Protein AF-A0A8C6H574-F1 (afdb_monomer)

Nearest PDB structures (foldseek):
  5aox-assembly2_D  TM=9.723E-01  e=7.327E-08  Homo sapiens
  1e8o-assembly1_A  TM=9.706E-01  e=6.334E-08  Homo sapiens
  4uyk-assembly1_A  TM=9.755E-01  e=1.312E-07  Homo sapiens
  4ue5-assembly1_E  TM=9.706E-01  e=1.889E-07  Canis lupus familiaris
  3jaj-assembly1_S1  TM=9.458E-01  e=4.868E-07  Oryctolagus cuniculus

Radius of gyration: 11.42 Å; Cα contacts (8 Å, |Δi|>4): 74; chains: 1; bounding box: 23×22×32 Å

Foldseek 3Di:
DDEDPDPVVLVVVLVVVCVVPVVQKDWDWDDDVVVRDIKIWIDGPPPDIYIYD

Structure (mmCIF, N/CA/C/O backbone):
data_AF-A0A8C6H574-F1
#
_entry.id   AF-A0A8C6H574-F1
#
loop_
_atom_site.group_PDB
_atom_site.id
_atom_site.type_symbol
_atom_site.label_atom_id
_atom_site.label_alt_id
_atom_site.label_comp_id
_atom_site.label_asym_id
_atom_site.label_entity_id
_atom_site.label_seq_id
_atom_site.pdbx_PDB_ins_code
_atom_site.Cartn_x
_atom_site.Cartn_y
_atom_site.Cartn_z
_atom_site.occupancy
_atom_site.B_iso_or_equiv
_atom_site.auth_seq_id
_atom_site.auth_comp_id
_atom_site.auth_asym_id
_atom_site.auth_atom_id
_atom_site.pdbx_PDB_model_num
ATOM 1 N N . MET A 1 1 ? -13.636 -3.308 -7.099 1.00 58.03 1 MET A N 1
ATOM 2 C CA . MET A 1 1 ? -12.384 -3.232 -6.310 1.00 58.03 1 MET A CA 1
ATOM 3 C C . MET A 1 1 ? -12.017 -1.767 -6.161 1.00 58.03 1 MET A C 1
ATOM 5 O O . MET A 1 1 ? -11.878 -1.130 -7.200 1.00 58.03 1 MET A O 1
ATOM 9 N N . PRO A 1 2 ? -11.895 -1.216 -4.945 1.00 70.12 2 PRO A N 1
ATOM 10 C CA . PRO A 1 2 ? -11.466 0.167 -4.774 1.00 70.12 2 PRO A CA 1
ATOM 11 C C . PRO A 1 2 ? -10.023 0.316 -5.264 1.00 70.12 2 PRO A C 1
ATOM 13 O O . PRO A 1 2 ? -9.119 -0.356 -4.765 1.00 70.12 2 PRO A O 1
ATOM 16 N N . GLN A 1 3 ? -9.818 1.155 -6.274 1.00 74.31 3 GLN A N 1
ATOM 17 C CA . GLN A 1 3 ? -8.494 1.600 -6.688 1.00 74.31 3 GLN A CA 1
ATOM 18 C C . GLN A 1 3 ? -8.296 3.005 -6.133 1.00 74.31 3 GLN A C 1
ATOM 20 O O . GLN A 1 3 ? -9.157 3.866 -6.303 1.00 74.31 3 GLN A O 1
ATOM 25 N N . PHE A 1 4 ? -7.184 3.215 -5.440 1.00 86.81 4 PHE A N 1
ATOM 26 C CA . PHE A 1 4 ? -6.861 4.515 -4.867 1.00 86.81 4 PHE A CA 1
ATOM 27 C C . PH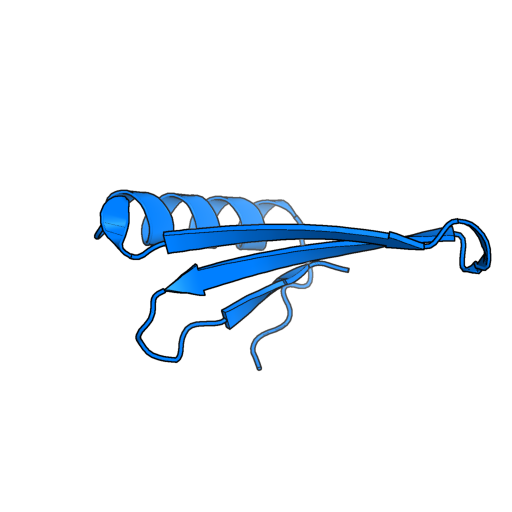E A 1 4 ? -6.232 5.410 -5.930 1.00 86.81 4 PHE A C 1
ATOM 29 O O . PHE A 1 4 ? -5.402 4.946 -6.708 1.00 86.81 4 PHE A O 1
ATOM 36 N N . GLN A 1 5 ? -6.643 6.678 -5.958 1.00 87.50 5 GLN A N 1
ATOM 37 C CA . GLN A 1 5 ? -6.127 7.665 -6.909 1.00 87.50 5 GLN A CA 1
ATOM 38 C C . GLN A 1 5 ? -4.839 8.331 -6.419 1.00 87.50 5 GLN A C 1
ATOM 40 O O . GLN A 1 5 ? -4.032 8.755 -7.239 1.00 87.50 5 GLN A O 1
ATOM 45 N N . THR A 1 6 ? -4.629 8.405 -5.100 1.00 93.06 6 THR A N 1
ATOM 46 C CA . THR A 1 6 ? -3.404 8.964 -4.513 1.00 93.06 6 THR A CA 1
ATOM 47 C C . THR A 1 6 ? -2.726 7.971 -3.584 1.00 93.06 6 THR A C 1
ATOM 49 O O . THR A 1 6 ? -3.369 7.112 -2.965 1.00 93.06 6 THR A O 1
ATOM 52 N N . TRP A 1 7 ? -1.407 8.110 -3.479 1.00 92.81 7 TRP A N 1
ATOM 53 C CA . TRP A 1 7 ? -0.594 7.298 -2.587 1.00 92.81 7 TRP A CA 1
ATOM 54 C C . TRP A 1 7 ? -0.980 7.507 -1.119 1.00 92.81 7 TRP A C 1
ATOM 56 O O . TRP A 1 7 ? -1.098 6.527 -0.389 1.00 92.81 7 TRP A O 1
ATOM 66 N N . GLU A 1 8 ? -1.260 8.743 -0.681 1.00 94.81 8 GLU A N 1
ATOM 67 C CA . GLU A 1 8 ? -1.542 8.998 0.739 1.00 94.81 8 GLU A CA 1
ATOM 68 C C . GLU A 1 8 ? -2.870 8.403 1.209 1.00 94.81 8 GLU A C 1
ATOM 70 O O . GLU A 1 8 ? -3.038 8.122 2.396 1.00 94.81 8 GLU A O 1
ATOM 75 N N . GLN A 1 9 ? -3.857 8.270 0.319 1.00 92.31 9 GLN A N 1
ATOM 76 C CA . GLN A 1 9 ? -5.113 7.603 0.663 1.00 92.31 9 GLN A CA 1
ATOM 77 C C . GLN A 1 9 ? -4.905 6.092 0.772 1.00 92.31 9 GLN A C 1
ATOM 79 O O . GLN A 1 9 ? -5.425 5.460 1.693 1.00 92.31 9 GLN A O 1
ATOM 84 N N . PHE A 1 10 ? -4.118 5.528 -0.148 1.00 94.00 10 PHE A N 1
ATOM 85 C CA . PHE A 1 10 ? -3.774 4.114 -0.132 1.00 94.00 10 PHE A CA 1
ATOM 86 C C . PHE A 1 10 ? -2.967 3.738 1.113 1.00 94.00 10 PHE A C 1
ATOM 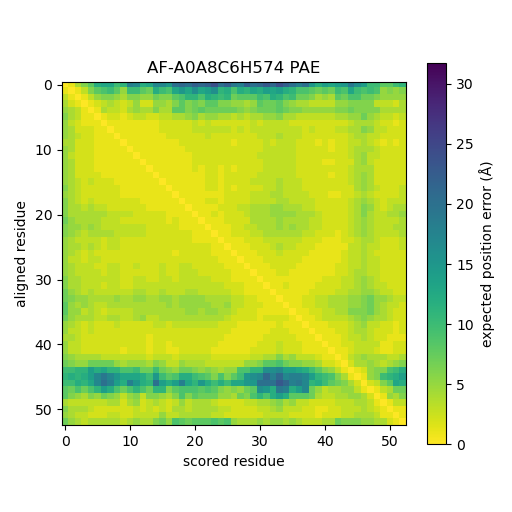88 O O . PHE A 1 10 ? -3.346 2.793 1.803 1.00 94.00 10 PHE A O 1
ATOM 95 N N . SER A 1 11 ? -1.897 4.477 1.426 1.00 95.06 11 SER A N 1
ATOM 96 C CA . SER A 1 11 ? -1.018 4.171 2.560 1.00 95.06 11 SER A CA 1
ATOM 97 C C . SER A 1 11 ? -1.779 4.209 3.883 1.00 95.06 11 SER A C 1
ATOM 99 O O . SER A 1 11 ? -1.744 3.239 4.635 1.00 95.06 11 SER A O 1
ATOM 101 N N . ARG A 1 12 ? -2.587 5.254 4.111 1.00 94.31 12 ARG A N 1
ATOM 102 C CA . ARG A 1 12 ? -3.430 5.374 5.311 1.00 94.31 12 ARG A CA 1
ATOM 103 C C . ARG A 1 12 ? -4.437 4.233 5.440 1.00 94.31 12 ARG A C 1
ATOM 105 O O . ARG A 1 12 ? -4.645 3.715 6.536 1.00 94.31 12 ARG A O 1
ATOM 112 N N . ALA A 1 13 ? -5.075 3.830 4.340 1.00 92.31 13 ALA A N 1
ATOM 113 C CA . ALA A 1 13 ? -6.014 2.711 4.355 1.00 92.31 13 ALA A CA 1
ATOM 114 C C . ALA A 1 13 ? -5.308 1.369 4.618 1.00 92.31 13 ALA A C 1
ATOM 116 O O . ALA A 1 13 ? -5.831 0.543 5.366 1.00 92.31 13 ALA A O 1
ATOM 117 N N . ALA A 1 14 ? -4.124 1.166 4.034 1.00 92.94 14 ALA A N 1
ATOM 118 C CA . ALA A 1 14 ? -3.310 -0.029 4.218 1.00 92.94 14 ALA A CA 1
ATOM 119 C C . ALA A 1 14 ? -2.789 -0.168 5.653 1.00 92.94 14 ALA A C 1
ATOM 121 O O . ALA A 1 14 ? -2.927 -1.235 6.245 1.00 92.94 14 ALA A O 1
ATOM 122 N N . GLU A 1 15 ? -2.260 0.909 6.234 1.00 94.75 15 GLU A N 1
ATOM 123 C CA . GLU A 1 15 ? -1.812 0.944 7.631 1.00 94.75 15 GLU A CA 1
ATOM 124 C C . GLU A 1 15 ? -2.969 0.655 8.587 1.00 94.75 15 GLU A C 1
ATOM 126 O O . GLU A 1 15 ? -2.852 -0.194 9.469 1.00 94.75 15 GLU A O 1
ATOM 131 N N . LYS A 1 16 ? -4.128 1.291 8.366 1.00 93.56 16 LYS A N 1
ATOM 132 C CA . LYS A 1 16 ? -5.331 1.034 9.166 1.00 93.56 16 LYS A CA 1
ATOM 133 C C . LYS A 1 16 ? -5.781 -0.426 9.079 1.00 93.56 16 LYS A C 1
ATOM 135 O O . LYS A 1 16 ? -6.223 -0.977 10.083 1.00 93.56 16 LYS A O 1
ATOM 140 N N . LEU A 1 17 ? -5.684 -1.042 7.899 1.00 92.31 17 LEU A N 1
ATOM 141 C CA . LEU A 1 17 ? -6.027 -2.451 7.707 1.00 92.31 17 LEU A CA 1
ATOM 142 C C . LEU A 1 17 ? -5.043 -3.369 8.443 1.00 92.31 17 LEU A C 1
ATOM 144 O O . LEU A 1 17 ? -5.478 -4.274 9.146 1.00 92.31 17 LEU A O 1
ATOM 148 N N . TYR A 1 18 ? -3.738 -3.102 8.336 1.00 93.56 18 TYR A N 1
ATOM 149 C CA . TYR A 1 18 ? -2.696 -3.858 9.036 1.00 93.56 18 TYR A CA 1
ATOM 150 C C . TYR A 1 18 ? -2.858 -3.803 10.558 1.00 93.56 18 TYR A C 1
ATOM 152 O O . TYR A 1 18 ? -2.783 -4.833 11.220 1.00 93.56 18 TYR A O 1
ATOM 160 N N . LEU A 1 19 ? -3.145 -2.623 11.113 1.00 94.38 19 LEU A N 1
ATOM 161 C CA . LEU A 1 19 ? -3.337 -2.445 12.555 1.00 94.38 19 LEU A CA 1
ATOM 162 C C . LEU A 1 19 ? -4.590 -3.144 13.102 1.00 94.38 19 LEU A C 1
ATOM 164 O O . LEU A 1 19 ? -4.669 -3.366 14.307 1.00 94.38 19 LEU A O 1
ATOM 168 N N . ALA A 1 20 ? -5.566 -3.480 12.252 1.00 92.75 20 ALA A N 1
ATOM 169 C CA . ALA A 1 20 ? -6.790 -4.146 12.690 1.00 92.75 20 ALA A CA 1
ATOM 170 C C . ALA A 1 20 ? -6.561 -5.621 13.059 1.00 92.75 20 ALA A C 1
ATOM 172 O O . ALA A 1 20 ? -7.094 -6.087 14.062 1.00 92.75 20 ALA A O 1
ATOM 173 N N . ASP A 1 21 ? -5.785 -6.352 12.255 1.00 92.62 21 ASP A N 1
ATOM 174 C CA . ASP A 1 21 ? -5.386 -7.738 12.530 1.00 92.62 21 ASP A CA 1
ATOM 175 C C . ASP A 1 21 ? -4.133 -8.093 11.701 1.00 92.62 21 ASP A C 1
ATOM 177 O O . ASP A 1 21 ? -4.251 -8.576 10.569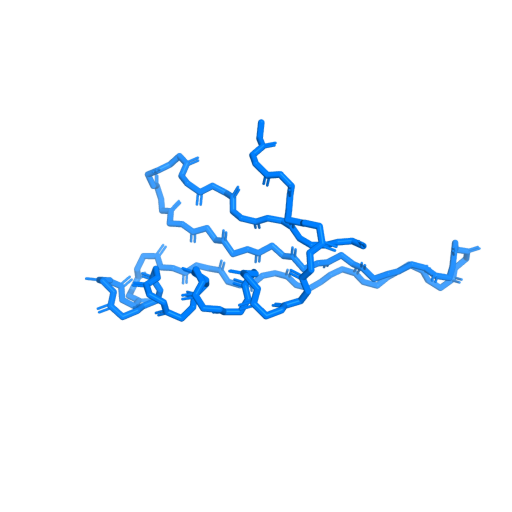 1.00 92.62 21 ASP A O 1
ATOM 181 N N . PRO A 1 22 ? -2.920 -7.862 12.238 1.00 93.06 22 PRO A N 1
ATOM 182 C CA . PRO A 1 22 ? -1.673 -8.066 11.500 1.00 93.06 22 PRO A CA 1
ATOM 183 C C . PRO A 1 22 ? -1.487 -9.492 10.976 1.00 93.06 22 PRO A C 1
ATOM 185 O O . PRO A 1 22 ? -0.865 -9.689 9.935 1.00 93.06 22 PRO A O 1
ATOM 188 N N . MET A 1 23 ? -2.040 -10.491 11.673 1.00 94.12 23 MET A N 1
ATOM 189 C CA . MET A 1 23 ? -1.857 -11.904 11.334 1.00 94.12 23 MET A CA 1
ATOM 190 C C . MET A 1 23 ? -2.664 -12.329 10.106 1.00 94.12 23 MET A C 1
ATOM 192 O O . MET A 1 23 ? -2.310 -13.309 9.453 1.00 94.12 23 MET A O 1
ATOM 196 N N . LYS A 1 24 ? -3.731 -11.593 9.777 1.00 91.94 24 LYS A N 1
ATOM 197 C CA . LYS A 1 24 ? -4.569 -11.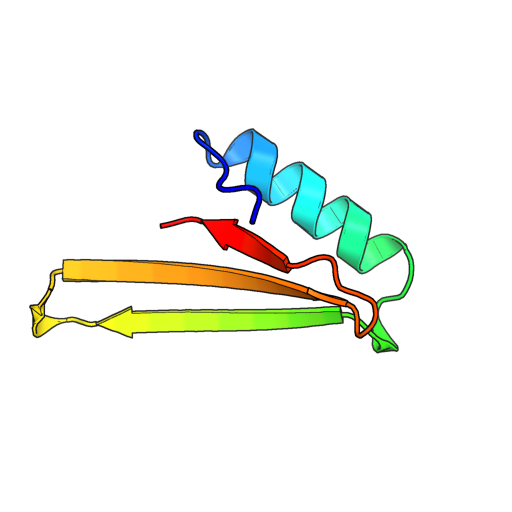852 8.597 1.00 91.94 24 LYS A CA 1
ATOM 198 C C . LYS A 1 24 ? -4.183 -11.019 7.382 1.00 91.94 24 LYS A C 1
ATOM 200 O O . LYS A 1 24 ? -4.700 -11.260 6.290 1.00 91.94 24 LYS A O 1
ATOM 205 N N . VAL A 1 25 ? -3.317 -10.024 7.554 1.00 94.31 25 VAL A N 1
ATOM 206 C CA . VAL A 1 25 ? -3.000 -9.067 6.496 1.00 94.31 25 VAL A CA 1
ATOM 207 C C . VAL A 1 25 ? -1.808 -9.534 5.674 1.00 94.31 25 VAL A C 1
ATOM 209 O O . VAL A 1 25 ? -0.752 -9.890 6.188 1.00 94.31 25 VAL A O 1
ATOM 212 N N . ARG A 1 26 ? -1.973 -9.494 4.353 1.00 94.38 26 ARG A N 1
ATOM 213 C CA . ARG A 1 26 ? -0.941 -9.827 3.374 1.00 94.38 26 ARG A CA 1
ATOM 214 C C . ARG A 1 26 ? -0.661 -8.632 2.477 1.00 94.38 26 ARG A C 1
ATOM 216 O O . ARG A 1 26 ? -1.575 -8.047 1.893 1.00 94.38 26 ARG A O 1
ATOM 223 N N . VAL A 1 27 ? 0.622 -8.305 2.342 1.00 94.50 27 VAL A N 1
ATOM 224 C CA . VAL A 1 27 ? 1.128 -7.248 1.460 1.00 94.50 27 VAL A CA 1
ATOM 225 C C . VAL A 1 27 ? 1.867 -7.900 0.297 1.00 94.50 27 VAL A C 1
ATOM 227 O O . VAL A 1 27 ? 2.791 -8.683 0.500 1.00 94.50 27 VAL A O 1
ATOM 230 N N . VAL A 1 28 ? 1.458 -7.587 -0.931 1.00 94.75 28 VAL A N 1
ATOM 231 C CA . VAL A 1 28 ? 2.046 -8.139 -2.156 1.00 94.75 28 VAL A CA 1
ATOM 232 C C . VAL A 1 28 ? 2.509 -7.004 -3.057 1.00 94.75 28 VAL A C 1
ATOM 234 O O . VAL A 1 28 ? 1.719 -6.132 -3.423 1.00 94.75 28 VAL A O 1
ATOM 237 N N . LEU A 1 29 ? 3.775 -7.060 -3.469 1.00 95.94 29 LEU A N 1
ATOM 238 C CA . LEU A 1 29 ? 4.357 -6.169 -4.465 1.00 95.94 29 LEU A CA 1
ATOM 239 C C . LEU A 1 29 ? 4.632 -6.955 -5.744 1.00 95.94 29 LEU A C 1
ATOM 241 O O . LEU A 1 29 ? 5.225 -8.032 -5.716 1.00 95.94 29 LEU A O 1
ATOM 245 N N . LYS A 1 30 ? 4.201 -6.410 -6.880 1.00 95.88 30 LYS A N 1
ATOM 246 C CA . LYS A 1 30 ? 4.485 -6.969 -8.200 1.00 95.88 30 LYS A CA 1
ATOM 247 C C . LYS A 1 30 ? 5.057 -5.884 -9.095 1.00 95.88 30 LYS A C 1
ATOM 249 O O . LYS A 1 30 ? 4.336 -4.971 -9.488 1.00 95.88 30 LYS A O 1
ATOM 254 N N . TYR A 1 31 ? 6.325 -6.036 -9.452 1.00 97.12 31 TYR A N 1
ATOM 255 C CA . TYR A 1 31 ? 6.998 -5.209 -10.445 1.00 97.12 31 TYR A CA 1
ATOM 256 C C . TYR A 1 31 ? 7.037 -5.937 -11.791 1.00 97.12 31 TYR A C 1
ATOM 258 O O . TYR A 1 31 ? 7.366 -7.125 -11.846 1.00 97.12 31 TYR A O 1
ATOM 266 N N . ARG A 1 32 ? 6.692 -5.246 -12.879 1.00 97.25 32 ARG A N 1
ATOM 267 C CA . ARG A 1 32 ? 6.821 -5.767 -14.244 1.00 97.25 32 ARG A CA 1
ATOM 268 C C . ARG A 1 32 ? 7.673 -4.807 -15.065 1.00 97.25 32 ARG A C 1
ATOM 270 O O . ARG A 1 32 ? 7.165 -3.826 -15.595 1.00 97.25 32 ARG A O 1
ATOM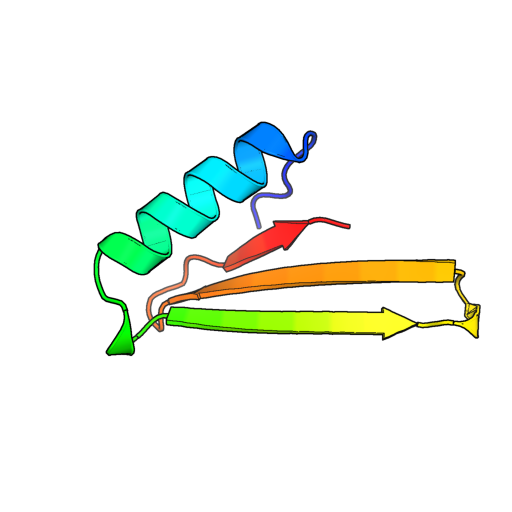 277 N N . HIS A 1 33 ? 8.960 -5.138 -15.194 1.00 97.81 33 HIS A N 1
ATOM 278 C CA . HIS A 1 33 ? 9.947 -4.299 -15.881 1.00 97.81 33 HIS A CA 1
ATOM 279 C C . HIS A 1 33 ? 9.569 -4.002 -17.337 1.00 97.81 33 HIS A C 1
ATOM 281 O O . HIS A 1 33 ? 9.605 -2.851 -17.749 1.00 97.81 33 HIS A O 1
ATOM 287 N N . VAL A 1 34 ? 9.113 -5.021 -18.078 1.00 97.38 34 VAL A N 1
ATOM 288 C CA . VAL A 1 34 ? 8.701 -4.890 -19.490 1.00 97.38 34 VAL A CA 1
ATOM 289 C C . VAL A 1 34 ? 7.585 -3.853 -19.689 1.00 97.38 34 VAL A C 1
ATOM 291 O O . VAL A 1 34 ? 7.529 -3.228 -20.739 1.00 97.38 34 VAL A O 1
ATOM 294 N N . ASP A 1 35 ? 6.735 -3.630 -18.683 1.00 96.31 35 ASP A N 1
ATOM 295 C CA . ASP A 1 35 ? 5.663 -2.627 -18.752 1.00 96.31 35 ASP A CA 1
ATOM 296 C C . ASP A 1 35 ? 6.004 -1.319 -18.025 1.00 96.31 35 ASP A C 1
ATOM 298 O O . ASP A 1 35 ? 5.171 -0.417 -17.972 1.00 96.31 35 ASP A O 1
ATOM 302 N N . GLY A 1 36 ? 7.155 -1.250 -17.351 1.00 95.50 36 GLY A N 1
ATOM 303 C CA . GLY A 1 36 ? 7.501 -0.134 -16.473 1.00 95.50 36 GLY A CA 1
ATOM 304 C C . GLY A 1 36 ? 6.521 0.094 -15.314 1.00 95.50 36 GLY A C 1
ATOM 305 O O . GLY A 1 36 ? 6.429 1.215 -14.828 1.00 95.50 36 GLY A O 1
ATOM 306 N N . ASN A 1 37 ? 5.776 -0.928 -14.867 1.00 95.31 37 ASN A N 1
ATOM 307 C CA . ASN A 1 37 ? 4.746 -0.761 -13.836 1.00 95.31 37 ASN A CA 1
ATOM 308 C C . ASN A 1 37 ? 5.067 -1.473 -12.515 1.00 95.31 37 ASN A C 1
ATOM 310 O O . ASN A 1 37 ? 5.721 -2.520 -12.466 1.00 95.31 37 ASN A O 1
ATOM 314 N N . LEU A 1 38 ? 4.557 -0.890 -11.430 1.00 95.19 38 LEU A N 1
ATOM 315 C CA . LEU A 1 38 ? 4.572 -1.448 -10.085 1.00 95.19 38 LEU A CA 1
ATOM 316 C C . LEU A 1 38 ? 3.131 -1.528 -9.582 1.00 95.19 38 LEU A C 1
ATOM 318 O O . LEU A 1 38 ? 2.366 -0.581 -9.700 1.00 95.19 38 LEU A O 1
ATOM 322 N N . CYS A 1 39 ? 2.746 -2.665 -9.015 1.00 94.69 39 CYS A N 1
ATOM 323 C CA . CYS A 1 39 ? 1.446 -2.838 -8.387 1.00 94.69 39 CYS A CA 1
ATOM 324 C C . CYS A 1 39 ? 1.632 -3.279 -6.941 1.00 94.69 39 CYS A C 1
ATOM 326 O O . CYS A 1 39 ? 2.316 -4.270 -6.679 1.00 94.69 39 CYS A O 1
ATOM 328 N N . ILE A 1 40 ? 0.973 -2.574 -6.026 1.00 95.06 40 ILE A N 1
ATOM 329 C CA . ILE A 1 40 ? 0.957 -2.894 -4.601 1.00 95.06 40 ILE A CA 1
ATOM 330 C C . ILE A 1 40 ? -0.464 -3.308 -4.235 1.00 95.06 40 ILE A C 1
ATOM 332 O O . ILE A 1 40 ? -1.438 -2.661 -4.630 1.00 95.06 40 ILE A O 1
ATOM 336 N N . LYS A 1 41 ? -0.587 -4.415 -3.507 1.00 93.06 41 LYS A N 1
ATOM 337 C CA . LYS A 1 41 ? -1.854 -4.925 -2.989 1.00 93.06 41 LYS A CA 1
ATOM 338 C C . LYS A 1 41 ? -1.734 -5.192 -1.497 1.00 93.06 41 LYS A C 1
ATOM 340 O O . LYS A 1 41 ? -0.762 -5.809 -1.072 1.00 93.06 41 LYS A O 1
ATOM 345 N N . VAL A 1 42 ? -2.739 -4.777 -0.736 1.00 93.44 42 VAL A N 1
ATOM 346 C CA . VAL A 1 42 ? -2.877 -5.093 0.691 1.00 93.44 42 VAL A CA 1
ATOM 347 C C . VAL A 1 42 ? -4.247 -5.715 0.892 1.00 93.44 42 VAL A C 1
ATOM 349 O O . VAL A 1 42 ? -5.239 -5.168 0.408 1.00 93.44 42 V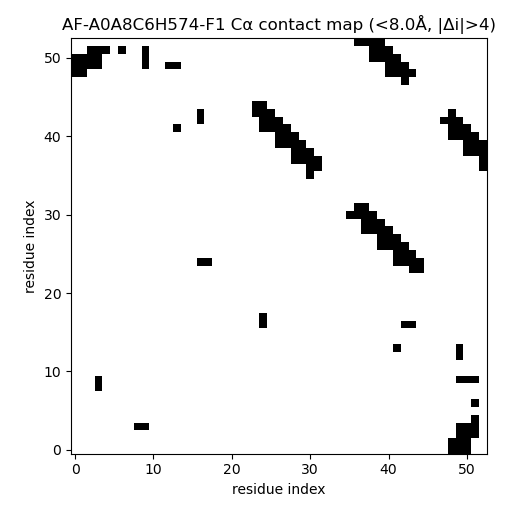AL A O 1
ATOM 352 N N . MET A 1 43 ? -4.299 -6.875 1.539 1.00 92.06 43 MET A N 1
ATOM 353 C CA . MET A 1 43 ? -5.547 -7.601 1.754 1.00 92.06 43 MET A CA 1
ATOM 354 C C . MET A 1 43 ? -5.604 -8.291 3.106 1.00 92.06 43 MET A C 1
ATOM 356 O O . MET A 1 43 ? -4.581 -8.784 3.569 1.00 92.06 43 MET A O 1
ATOM 360 N N . ASP A 1 44 ? -6.797 -8.354 3.693 1.00 89.44 44 ASP A N 1
ATOM 361 C CA . ASP A 1 44 ? -7.139 -9.312 4.744 1.00 89.44 44 ASP A CA 1
ATOM 362 C C . ASP A 1 44 ? -7.813 -10.555 4.120 1.00 89.44 44 ASP A C 1
ATOM 364 O O . ASP A 1 44 ? -8.247 -10.538 2.963 1.00 89.44 44 ASP A O 1
ATOM 368 N N . ASP A 1 45 ? -7.919 -11.650 4.877 1.00 78.00 45 ASP A N 1
ATOM 369 C CA . ASP A 1 45 ? -8.647 -12.864 4.453 1.00 78.00 45 ASP A CA 1
ATOM 370 C C . ASP A 1 45 ? -10.157 -12.623 4.213 1.00 78.00 45 ASP A C 1
ATOM 372 O O . ASP A 1 45 ? -10.875 -13.506 3.743 1.00 78.00 45 ASP A O 1
ATOM 376 N N . LEU A 1 46 ? -10.647 -11.413 4.506 1.00 67.62 46 LEU A N 1
ATOM 377 C CA . LEU A 1 46 ? -12.041 -10.993 4.440 1.00 67.62 46 LEU A CA 1
ATOM 378 C C . LEU A 1 46 ? -12.244 -9.904 3.379 1.00 67.62 46 LEU A C 1
ATOM 380 O O . LEU A 1 46 ? -12.621 -8.776 3.676 1.00 67.62 46 LEU A O 1
ATOM 384 N N . VAL A 1 47 ? -12.109 -10.280 2.103 1.00 59.47 47 VAL A N 1
ATOM 385 C CA . VAL A 1 47 ? -12.630 -9.548 0.924 1.00 59.47 47 VAL A CA 1
ATOM 386 C C . VAL A 1 47 ? -12.004 -8.160 0.659 1.00 59.47 47 VAL A C 1
ATOM 388 O O . VAL A 1 47 ? -12.053 -7.687 -0.484 1.00 59.47 47 VAL A O 1
ATOM 391 N N . ARG A 1 48 ? -11.382 -7.481 1.635 1.00 68.88 48 ARG A N 1
ATOM 392 C CA . ARG A 1 48 ? -10.887 -6.108 1.471 1.00 68.88 48 ARG A CA 1
ATOM 393 C C . ARG A 1 48 ? -9.535 -6.112 0.786 1.00 68.88 48 ARG A C 1
ATOM 395 O O . ARG A 1 48 ? -8.492 -6.192 1.416 1.00 68.88 48 ARG A O 1
ATOM 402 N N . LEU A 1 49 ? -9.570 -5.963 -0.532 1.00 79.69 49 LEU A N 1
ATOM 403 C CA . LEU A 1 49 ? -8.384 -5.804 -1.364 1.00 79.69 49 LEU A CA 1
ATOM 404 C C . LEU A 1 49 ? -8.164 -4.325 -1.710 1.00 79.69 49 LEU A C 1
ATOM 406 O O . LEU A 1 49 ? -8.886 -3.759 -2.535 1.00 79.69 49 LEU A O 1
ATOM 410 N N . LEU A 1 50 ? -7.137 -3.720 -1.115 1.00 86.62 50 LEU A N 1
ATOM 411 C CA . LEU A 1 50 ? -6.625 -2.398 -1.473 1.00 86.62 50 LEU A CA 1
ATOM 412 C C . LEU A 1 50 ? -5.575 -2.568 -2.571 1.00 86.62 50 LEU A C 1
ATOM 414 O O . LEU A 1 50 ? -4.694 -3.421 -2.458 1.00 86.62 50 LEU A O 1
ATOM 418 N N . LYS A 1 51 ? -5.648 -1.771 -3.640 1.00 88.81 51 LYS A N 1
ATOM 419 C CA . LYS A 1 51 ? -4.707 -1.851 -4.763 1.00 88.81 51 LYS A CA 1
ATOM 420 C C . LYS A 1 51 ? -4.265 -0.464 -5.216 1.00 88.81 51 LYS A C 1
ATOM 422 O O . LYS A 1 51 ? -5.110 0.395 -5.469 1.00 88.81 51 LYS A O 1
ATOM 427 N N . PHE A 1 52 ? -2.958 -0.309 -5.396 1.00 89.62 52 PHE A N 1
ATOM 428 C CA . PHE A 1 52 ? -2.316 0.863 -5.985 1.00 89.62 52 PHE A CA 1
ATOM 429 C C . PHE A 1 52 ? -1.483 0.436 -7.202 1.00 89.62 52 PHE A C 1
ATOM 431 O O . PHE A 1 52 ? -0.900 -0.657 -7.212 1.00 89.62 52 PHE A O 1
ATOM 438 N N . LYS A 1 53 ? -1.518 1.247 -8.256 1.00 87.00 53 LYS A N 1
ATOM 439 C CA . LYS A 1 53 ? -0.864 1.031 -9.548 1.00 87.00 53 LYS A CA 1
ATOM 440 C C . LYS A 1 53 ? -0.467 2.368 -10.137 1.00 87.00 53 LYS A C 1
ATOM 442 O O . LYS A 1 53 ? -1.293 3.291 -9.972 1.00 87.00 53 LYS A O 1
#

Sequence (53 aa):
MPQFQ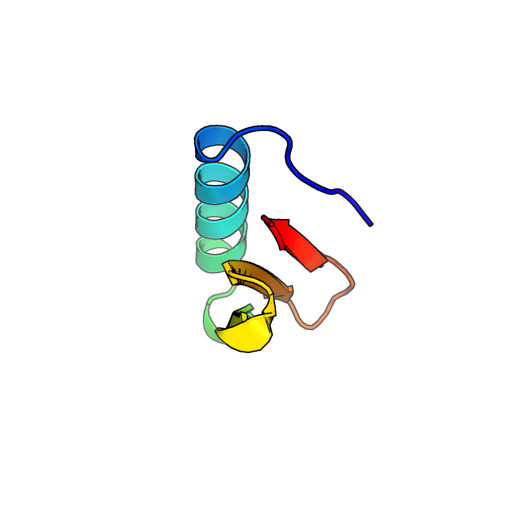TWEQFSRAAEKLYLADPMKVRVVLKYRHVDGNLCIKVMDDLVRLLKFK

InterPro domains:
  IPR008832 Signal recognition particle SRP9 [PIRSF017029] (1-53)
  IPR009018 Signal recognition particle, SRP9/SRP14 subunit [G3DSA:3.30.720.10] (1-53)
  IPR009018 Signal recognition particle, SRP9/SRP14 subunit [SSF54762] (3-48)
  IPR039432 SRP9 domain [PF05486] (4-44)
  IPR039914 Signal recognition particle SRP9-like [PTHR12834] (1-53)

Mean predicted aligned error: 3.76 Å

Secondary structure (DSSP, 8-state):
-PBPSSHHHHHHHHHHHHHH-TTT-EEEEEEEGGGTEEEEEEE-SSS-EEEE-

pLDDT: mean 89.75, std 9.35, range [58.03, 97.81]

Solvent-accessible surface area (backbone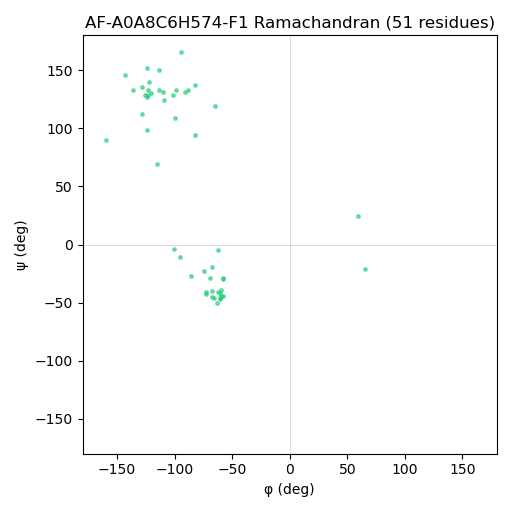 atoms only — not comparable to full-atom values): 3175 Å² total; per-residue (Å²): 127,65,68,51,91,47,67,70,61,41,50,53,53,46,51,56,52,36,74,72,44,60,90,53,44,47,79,47,79,47,76,40,76,95,74,75,45,57,37,43,36,37,30,45,88,72,85,50,53,45,41,43,109

Organism: Mus spicilegus (NCBI:txi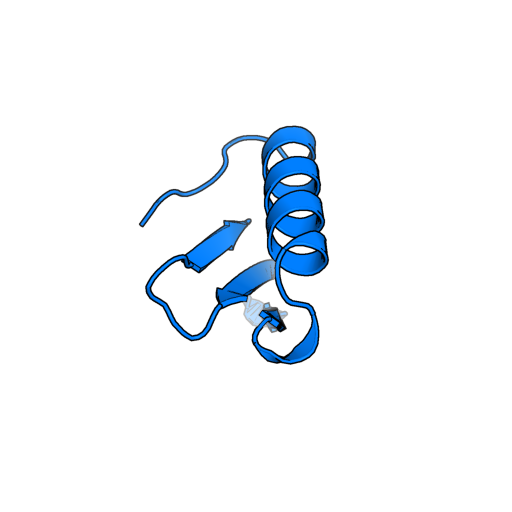d10103)